Protein 7E3R (pdb70)

Foldseek 3Di:
DAEEEEQEADVVLVCLLLVLCVQLVHAYEYEDDHNDDDVCPSYHYAPHPVSVVVVLVVVDDEAEQFADPPAPAALLNAQADPRYYDYWYYQVPTDDPVVVVVHDRSSYHYHDDDPPDRGDSPSVVVNVNSVSNCVSVVSPPHPPD

Radius of gyration: 14.34 Å; Cα contacts (8 Å, |Δi|>4): 246; chains: 1; bounding box: 36×30×38 Å

Structure (mmCIF, N/CA/C/O backbone):
data_7E3R
#
_entry.id   7E3R
#
_cell.length_a   52.290
_cell.length_b   52.290
_cell.length_c   119.689
_cell.angle_alpha   90.000
_cell.angle_beta   90.000
_cell.angle_gamma   90.000
#
_symmetry.space_group_name_H-M   'P 41 21 2'
#
loop_
_entity.id
_entity.type
_entity.pdbx_description
1 polymer "tRNA (cytidine(34)-2'-O)-methyltransferase"
2 water water
#
loop_
_atom_site.group_PDB
_atom_site.id
_atom_site.type_symbol
_atom_site.label_atom_id
_atom_site.label_alt_id
_atom_site.label_comp_id
_atom_site.label_asym_id
_atom_site.label_entity_id
_atom_site.label_seq_id
_atom_site.pdbx_PDB_ins_code
_atom_site.Cartn_x
_atom_site.Cartn_y
_atom_site.Cartn_z
_atom_site.occupancy
_atom_site.B_iso_or_equiv
_atom_site.auth_seq_id
_atom_site.auth_comp_id
_atom_site.auth_asym_id
_atom_site.auth_atom_id
_atom_site.pdbx_PDB_model_num
ATOM 11 N N . PHE A 1 2 ? 7.604 23.427 10.280 1.00 34.50 2 PHE A N 1
ATOM 12 C CA . PHE A 1 2 ? 6.705 23.588 9.151 1.00 32.15 2 PHE A CA 1
ATOM 13 C C . PHE A 1 2 ? 5.600 22.537 9.270 1.00 33.54 2 PHE A C 1
ATOM 14 O O . PHE A 1 2 ? 5.760 21.558 10.029 1.00 32.86 2 PHE A O 1
ATOM 22 N N . ASP A 1 3 ? 4.532 22.697 8.483 1.00 31.09 3 ASP A N 1
ATOM 23 C CA . ASP A 1 3 ? 3.391 21.752 8.493 1.00 31.87 3 ASP A CA 1
ATOM 24 C C . ASP A 1 3 ? 3.200 21.255 7.070 1.00 32.84 3 ASP A C 1
ATOM 25 O O . ASP A 1 3 ? 3.805 21.844 6.151 1.00 31.00 3 ASP A O 1
ATOM 30 N N . ILE A 1 4 ? 2.463 20.163 6.945 1.00 31.27 4 ILE A N 1
ATOM 31 C CA . ILE A 1 4 ? 2.108 19.550 5.646 1.00 30.06 4 ILE A CA 1
ATOM 32 C C . ILE A 1 4 ? 0.589 19.591 5.518 1.00 33.75 4 ILE A C 1
ATOM 33 O O . ILE A 1 4 ? -0.110 19.307 6.509 1.00 30.04 4 ILE A O 1
ATOM 38 N N . ALA A 1 5 ? 0.095 19.973 4.340 1.00 31.89 5 ALA A N 1
ATOM 39 C CA . ALA A 1 5 ? -1.343 19.973 4.044 1.00 30.06 5 ALA A CA 1
ATOM 40 C C . ALA A 1 5 ? -1.613 19.142 2.779 1.00 33.20 5 ALA A C 1
ATOM 41 O O . ALA A 1 5 ? -0.925 19.344 1.777 1.00 31.37 5 ALA A O 1
ATOM 43 N N . LEU A 1 6 ? -2.625 18.280 2.837 1.00 30.67 6 LEU A N 1
ATOM 44 C CA . LEU A 1 6 ? -3.133 17.491 1.691 1.00 32.22 6 LEU A CA 1
ATOM 45 C C . LEU A 1 6 ? -4.515 18.022 1.300 1.00 33.59 6 LEU A C 1
ATOM 46 O O . LEU A 1 6 ? -5.400 18.061 2.160 1.00 36.65 6 LEU A O 1
ATOM 51 N N . TYR A 1 7 ? -4.652 18.486 0.064 1.00 32.47 7 TYR A N 1
ATOM 52 C CA . TYR A 1 7 ? -5.909 18.967 -0.535 1.00 34.45 7 TYR A CA 1
ATOM 53 C C . TYR A 1 7 ? -6.663 17.730 -1.069 1.00 37.75 7 TYR A C 1
ATOM 54 O O . TYR A 1 7 ? -6.138 17.023 -1.945 1.00 34.56 7 TYR A O 1
ATOM 63 N N . GLU A 1 8 ? -7.815 17.435 -0.482 1.00 39.41 8 GLU A N 1
ATOM 64 C CA . GLU A 1 8 ? -8.737 16.371 -0.933 1.00 40.75 8 GLU A CA 1
ATOM 65 C C . GLU A 1 8 ? -7.932 15.114 -1.233 1.00 41.32 8 GLU A C 1
ATOM 66 O O . GLU A 1 8 ? -7.990 14.601 -2.340 1.00 36.95 8 GLU A O 1
ATOM 72 N N . PRO A 1 9 ? -7.170 14.562 -0.263 1.00 38.45 9 PRO A N 1
ATOM 73 C CA . PRO A 1 9 ? -6.416 13.330 -0.500 1.00 42.53 9 PRO A CA 1
ATOM 74 C C . PRO A 1 9 ? -7.327 12.146 -0.877 1.00 43.18 9 PRO A C 1
ATOM 75 O O . PRO A 1 9 ? -8.412 12.102 -0.335 1.00 41.31 9 PRO A O 1
ATOM 79 N N . GLU A 1 10 ? -6.845 11.212 -1.711 1.00 44.19 10 GLU A N 1
ATOM 80 C CA . GLU A 1 10 ? -7.668 10.166 -2.399 1.00 49.79 10 GLU A CA 1
ATOM 81 C C . GLU A 1 10 ? -7.370 8.776 -1.825 1.00 50.24 10 GLU A C 1
ATOM 82 O O . GLU A 1 10 ? -8.333 8.061 -1.583 1.00 53.22 10 GLU A O 1
ATOM 84 N N . ILE A 1 11 ? -6.094 8.419 -1.626 1.00 52.51 11 ILE A N 1
ATOM 85 C CA . ILE A 1 11 ? -5.614 7.035 -1.321 1.00 56.69 11 ILE A CA 1
ATOM 86 C C . ILE A 1 11 ? -5.183 6.969 0.142 1.00 59.36 11 ILE A C 1
ATOM 87 O O . ILE A 1 11 ? -4.096 7.497 0.443 1.00 61.79 11 ILE A O 1
ATOM 92 N N . ALA A 1 12 ? -5.958 6.296 1.000 1.00 60.31 12 ALA A N 1
ATOM 93 C CA . ALA A 1 12 ? -5.710 6.182 2.460 1.00 61.06 12 ALA A CA 1
ATOM 94 C C . ALA A 1 12 ? -4.284 5.720 2.786 1.00 61.29 12 ALA A C 1
ATOM 95 O O . ALA A 1 12 ? -3.628 6.322 3.634 1.00 61.91 12 ALA A O 1
ATOM 97 N N . PRO A 1 13 ? -3.751 4.626 2.194 1.00 59.81 13 PRO A N 1
ATOM 98 C CA . PRO A 1 13 ? -2.393 4.187 2.513 1.00 57.32 13 PRO A CA 1
ATOM 99 C C . PRO A 1 13 ? -1.345 5.309 2.414 1.00 59.92 13 PRO A C 1
ATOM 100 O O . PRO A 1 13 ? -0.382 5.274 3.177 1.00 59.22 13 PRO A O 1
ATOM 104 N N . ASN A 1 14 ? -1.492 6.213 1.433 1.00 50.13 14 ASN A N 1
ATOM 105 C CA . ASN A 1 14 ? -0.567 7.361 1.246 1.00 50.92 14 ASN A CA 1
ATOM 106 C C . ASN A 1 14 ? -0.678 8.274 2.467 1.00 48.40 14 ASN A C 1
ATOM 107 O O . ASN A 1 14 ? 0.374 8.677 2.973 1.00 45.38 14 ASN A O 1
ATOM 112 N N . THR A 1 15 ? -1.899 8.583 2.902 1.00 46.36 15 THR A N 1
ATOM 113 C CA . THR A 1 15 ? -2.152 9.473 4.060 1.00 49.28 15 THR A CA 1
ATOM 114 C C . THR A 1 15 ? -1.555 8.825 5.311 1.00 50.16 15 THR A C 1
ATOM 115 O O . THR A 1 15 ? -0.942 9.556 6.112 1.00 46.75 15 THR A O 1
ATOM 119 N N . GLY A 1 16 ? -1.643 7.499 5.423 1.00 50.94 16 GLY A N 1
ATOM 120 C CA . GLY A 1 16 ? -0.985 6.711 6.484 1.00 47.34 16 GLY A CA 1
ATOM 121 C C . GLY A 1 16 ? 0.513 6.929 6.508 1.00 50.59 16 GLY A C 1
ATOM 122 O O . GLY A 1 16 ? 1.063 7.278 7.588 1.00 49.41 16 GLY A O 1
ATOM 123 N N . ASN A 1 17 ? 1.161 6.761 5.357 1.00 42.08 17 ASN A N 1
ATOM 124 C CA . ASN A 1 17 ? 2.617 6.974 5.221 1.00 44.77 17 ASN A CA 1
ATOM 125 C C . ASN A 1 17 ? 2.974 8.425 5.587 1.00 40.20 17 ASN A C 1
ATOM 126 O O . ASN A 1 17 ? 4.025 8.655 6.235 1.00 44.04 17 ASN A O 1
ATOM 131 N N . ILE A 1 18 ? 2.176 9.393 5.144 1.00 38.20 18 ILE A N 1
ATOM 132 C CA . ILE A 1 18 ? 2.466 10.839 5.376 1.00 37.98 18 ILE A CA 1
ATOM 133 C C . ILE A 1 18 ? 2.334 11.172 6.879 1.00 38.01 18 ILE A C 1
ATOM 134 O O . ILE A 1 18 ? 3.133 11.991 7.395 1.00 35.79 18 ILE A O 1
ATOM 139 N N . ILE A 1 19 ? 1.424 10.515 7.601 1.00 39.52 19 ILE A N 1
ATOM 140 C CA . ILE A 1 19 ? 1.289 10.677 9.087 1.00 42.63 19 ILE A CA 1
ATOM 141 C C . ILE A 1 19 ? 2.599 10.247 9.768 1.00 43.78 19 ILE A C 1
ATOM 142 O O . ILE A 1 19 ? 3.107 11.022 10.618 1.00 40.93 19 ILE A O 1
ATOM 147 N N . ARG A 1 20 ? 3.158 9.096 9.391 1.00 46.25 20 ARG A N 1
ATOM 148 C CA . ARG A 1 20 ? 4.444 8.603 9.955 1.00 47.36 20 ARG A CA 1
ATOM 149 C C . ARG A 1 20 ? 5.527 9.608 9.569 1.00 43.89 20 ARG A C 1
ATOM 150 O O . ARG A 1 20 ? 6.343 9.994 10.402 1.00 41.92 20 ARG A O 1
ATOM 158 N N . LEU A 1 21 ? 5.530 10.022 8.312 1.00 40.02 21 LEU A N 1
ATOM 159 C CA . LEU A 1 21 ? 6.533 10.972 7.804 1.00 40.07 21 LEU A CA 1
ATOM 160 C C . LEU A 1 21 ? 6.510 12.254 8.644 1.00 39.84 21 LEU A C 1
ATOM 161 O O . LEU A 1 21 ? 7.604 12.747 9.036 1.00 34.89 21 LEU A O 1
ATOM 166 N N . CYS A 1 22 ? 5.317 12.778 8.935 1.00 35.37 22 CYS A N 1
ATOM 167 C CA . CYS A 1 22 ? 5.140 14.014 9.737 1.00 36.19 22 CYS A CA 1
ATOM 168 C C . CYS A 1 22 ? 5.778 13.855 11.127 1.00 32.73 22 CYS A C 1
ATOM 169 O O . CYS A 1 22 ? 6.448 14.799 11.577 1.00 35.47 22 CYS A O 1
ATOM 172 N N . ALA A 1 23 ? 5.631 12.693 11.763 1.00 35.29 23 ALA A N 1
ATOM 173 C CA . ALA A 1 23 ? 6.248 12.401 13.079 1.00 38.42 23 ALA A CA 1
ATOM 174 C C . ALA A 1 23 ? 7.778 12.447 12.962 1.00 38.89 23 ALA A C 1
ATOM 175 O O . ALA A 1 23 ? 8.432 12.968 13.881 1.00 35.50 23 ALA A O 1
ATOM 177 N N . ASN A 1 24 ? 8.351 11.934 11.875 1.00 36.70 24 ASN A N 1
ATOM 178 C CA . ASN A 1 24 ? 9.827 11.897 11.698 1.00 36.16 24 ASN A CA 1
ATOM 179 C C . ASN A 1 24 ? 10.423 13.291 11.576 1.00 34.96 24 ASN A C 1
ATOM 180 O O . ASN A 1 24 ? 11.572 13.460 11.995 1.00 36.04 24 ASN A O 1
ATOM 185 N N . CYS A 1 25 ? 9.705 14.266 11.010 1.00 36.31 25 CYS A N 1
ATOM 186 C CA . CYS A 1 25 ? 10.269 15.624 10.772 1.00 34.01 25 CYS A CA 1
ATOM 187 C C . CYS A 1 25 ? 9.604 16.686 11.653 1.00 32.67 25 CYS A C 1
ATOM 188 O O . CYS A 1 25 ? 9.941 17.870 11.516 1.00 34.18 25 CYS A O 1
ATOM 191 N N . GLY A 1 26 ? 8.685 16.302 12.523 1.00 33.70 26 GLY A N 1
ATOM 192 C CA . GLY A 1 26 ? 8.110 17.246 13.497 1.00 36.20 26 GLY A CA 1
ATOM 193 C C . GLY A 1 26 ? 7.011 18.096 12.905 1.00 37.41 26 GLY A C 1
ATOM 194 O O . GLY A 1 26 ? 6.732 19.120 13.502 1.00 38.84 26 GLY A O 1
ATOM 195 N N . ALA A 1 27 ? 6.438 17.732 11.749 1.00 35.77 27 ALA A N 1
ATOM 196 C CA . ALA A 1 27 ? 5.376 18.532 11.077 1.00 31.99 27 ALA A CA 1
ATOM 197 C C . ALA A 1 27 ? 4.023 18.080 11.632 1.00 32.77 27 ALA A C 1
ATOM 198 O O . ALA A 1 27 ? 3.890 16.910 11.953 1.00 35.51 27 ALA A O 1
ATOM 200 N N . ASN A 1 28 ? 3.052 18.984 11.720 1.00 34.65 28 ASN A N 1
ATOM 201 C CA . ASN A 1 28 ? 1.623 18.615 11.867 1.00 33.03 28 ASN A CA 1
ATOM 202 C C . ASN A 1 28 ? 1.000 18.473 10.468 1.00 36.98 28 ASN A C 1
ATOM 203 O O . ASN A 1 28 ? 1.500 19.106 9.527 1.00 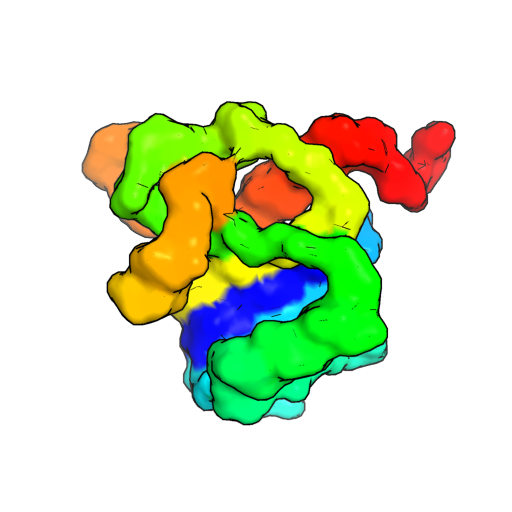33.88 28 ASN A O 1
ATOM 208 N N . LEU A 1 29 ? -0.033 17.640 10.353 1.00 34.92 29 LEU A N 1
ATOM 209 C CA . LEU A 1 29 ? -0.716 17.274 9.083 1.00 33.96 29 LEU A CA 1
ATOM 210 C C . LEU A 1 29 ? -2.104 17.914 9.045 1.00 33.44 29 LEU A C 1
ATOM 211 O O . LEU A 1 29 ? -2.857 17.782 10.029 1.00 38.56 29 LEU A O 1
ATOM 216 N N . HIS A 1 30 ? -2.399 18.631 7.965 1.00 32.48 30 HIS A N 1
ATOM 217 C CA . HIS A 1 30 ? -3.704 19.264 7.667 1.00 34.51 30 HIS A CA 1
ATOM 218 C C . HIS A 1 30 ? -4.334 18.507 6.506 1.00 39.01 30 HIS A C 1
ATOM 219 O O . HIS A 1 30 ? -3.649 18.344 5.490 1.00 36.60 30 HIS A O 1
ATOM 226 N N . LEU A 1 31 ? -5.566 18.039 6.675 1.00 36.35 31 LEU A N 1
ATOM 227 C CA . LEU A 1 31 ? -6.359 17.333 5.624 1.00 34.95 31 LEU A CA 1
ATOM 228 C C . LEU A 1 31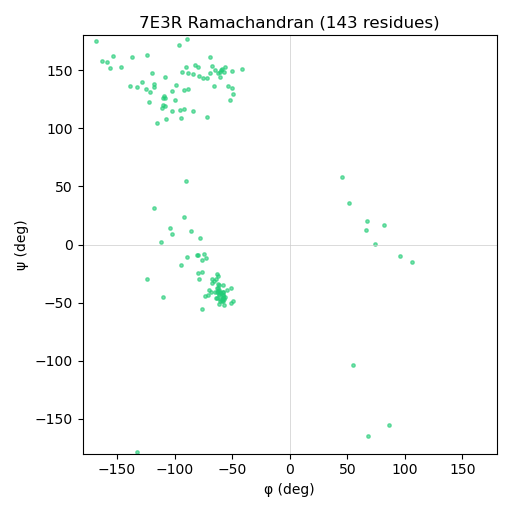 ? -7.505 18.257 5.230 1.00 38.25 31 LEU A C 1
ATOM 229 O O . LEU A 1 31 ? -8.282 18.614 6.126 1.00 39.96 31 LEU A O 1
ATOM 234 N N . ILE A 1 32 ? -7.545 18.699 3.975 1.00 34.78 32 ILE A N 1
ATOM 235 C CA . ILE A 1 32 ? -8.615 19.592 3.479 1.00 37.62 32 ILE A CA 1
ATOM 236 C C . ILE A 1 32 ? -9.689 18.730 2.803 1.00 42.26 32 ILE A C 1
ATOM 237 O O . ILE A 1 32 ? -9.385 18.065 1.808 1.00 42.06 32 ILE A O 1
ATOM 242 N N . GLU A 1 33 ? -10.894 18.730 3.366 1.00 43.77 33 GLU A N 1
ATOM 243 C CA . GLU A 1 33 ? -12.043 17.898 2.916 1.00 43.88 33 GLU A CA 1
ATOM 244 C C . GLU A 1 33 ? -12.539 18.386 1.560 1.00 41.38 33 GLU A C 1
ATOM 245 O O . GLU A 1 33 ? -12.299 19.537 1.201 1.00 38.71 33 GLU A O 1
ATOM 251 N N . PRO A 1 34 ? -13.301 17.569 0.791 1.00 48.24 34 PRO A N 1
ATOM 252 C CA . PRO A 1 34 ? -13.563 16.166 1.139 1.00 43.98 34 PRO A CA 1
ATOM 253 C C . PRO A 1 34 ? -12.391 15.195 0.909 1.00 46.92 34 PRO A C 1
ATOM 254 O O . PRO A 1 34 ? -11.669 15.322 -0.088 1.00 44.10 34 PRO A O 1
ATOM 258 N N . LEU A 1 35 ? -12.259 14.215 1.808 1.00 43.91 35 LEU A N 1
ATOM 259 C CA . LEU A 1 35 ? -11.329 13.064 1.673 1.00 47.06 35 LEU A CA 1
ATOM 260 C C . LEU A 1 35 ? -11.954 12.017 0.741 1.00 47.66 35 LEU A C 1
ATOM 261 O O . LEU A 1 35 ? -13.178 11.966 0.669 1.00 51.20 35 LEU A O 1
ATOM 266 N N . GLY A 1 36 ? -11.132 11.222 0.065 1.00 51.97 36 GLY A N 1
ATOM 267 C CA . GLY A 1 36 ? -11.562 10.068 -0.751 1.00 56.66 36 GLY A CA 1
ATOM 268 C C . GLY A 1 36 ? -11.710 8.794 0.075 1.00 61.75 36 GLY A C 1
ATOM 269 O O . GLY A 1 36 ? -11.819 7.725 -0.527 1.00 66.53 36 GLY A O 1
ATOM 270 N N . PHE A 1 37 ? -11.680 8.888 1.408 1.00 55.94 37 PHE A N 1
ATOM 271 C CA . PHE A 1 37 ? -11.711 7.729 2.337 1.00 56.49 37 PHE A CA 1
ATOM 272 C C . PHE A 1 37 ? -12.305 8.213 3.660 1.00 62.04 37 PHE A C 1
ATOM 273 O O . PHE A 1 37 ? -12.366 9.458 3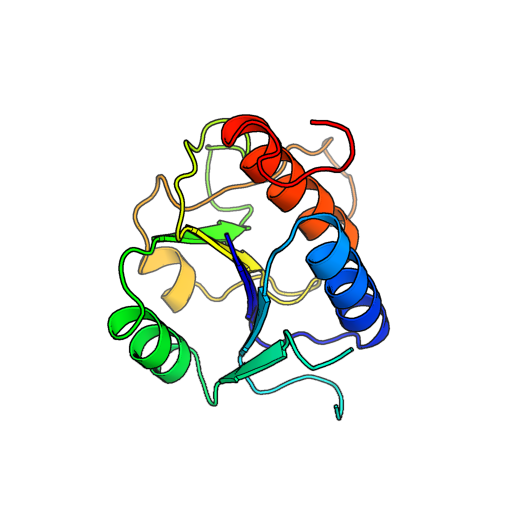.855 1.00 63.77 37 PHE A O 1
ATOM 281 N N . ASP A 1 38 ? -12.760 7.287 4.514 1.00 57.87 38 ASP A N 1
ATOM 282 C CA . ASP A 1 38 ? -13.215 7.600 5.901 1.00 63.78 38 ASP A CA 1
ATOM 283 C C . ASP A 1 38 ? -11.954 7.619 6.782 1.00 56.90 38 ASP A C 1
ATOM 284 O O . ASP A 1 38 ? -11.009 6.864 6.476 1.00 57.99 38 ASP A O 1
ATOM 289 N N . LEU A 1 39 ? -11.916 8.475 7.808 1.00 64.29 39 LEU A N 1
ATOM 290 C CA . LEU A 1 39 ? -10.789 8.548 8.787 1.00 67.28 39 LEU A CA 1
ATOM 291 C C . LEU A 1 39 ? -11.374 8.575 10.204 1.00 62.77 39 LEU A C 1
ATOM 292 O O . LEU A 1 39 ? -11.302 7.509 10.840 1.00 69.26 39 LEU A O 1
ATOM 297 N N . ASP A 1 53 ? -0.668 9.468 17.230 1.00 81.73 53 ASP A N 1
ATOM 298 C CA . ASP A 1 53 ? -1.342 8.921 16.016 1.00 87.12 53 ASP A CA 1
ATOM 299 C C . ASP A 1 53 ? -1.952 10.087 15.218 1.00 78.96 53 ASP A C 1
ATOM 300 O O . ASP A 1 53 ? -1.171 10.832 14.574 1.00 72.54 53 ASP A O 1
ATOM 302 N N . LEU A 1 54 ? -3.284 10.262 15.297 1.00 69.40 54 LEU A N 1
ATOM 303 C CA . LEU A 1 54 ? -4.050 11.405 14.715 1.00 65.42 54 LEU A CA 1
ATOM 304 C C . LEU A 1 54 ? -3.898 12.660 15.598 1.00 58.72 54 LEU A C 1
ATOM 305 O O . LEU A 1 54 ? -4.561 13.663 15.276 1.00 58.88 54 LEU A O 1
ATOM 307 N N . ALA A 1 55 ? -3.060 12.631 16.652 1.00 60.00 55 ALA A N 1
ATOM 308 C CA . ALA A 1 55 ? -2.857 13.750 17.613 1.00 59.89 55 ALA A CA 1
ATOM 309 C C . ALA A 1 55 ? -2.283 14.974 16.878 1.00 61.21 55 ALA A C 1
ATOM 310 O O . ALA A 1 55 ? -2.478 16.125 17.339 1.00 58.47 55 ALA A O 1
ATOM 312 N N . ARG A 1 56 ? -1.570 14.747 15.773 1.00 54.01 56 ARG A N 1
ATOM 313 C CA . ARG A 1 56 ? -0.985 15.848 14.970 1.00 51.80 56 ARG A CA 1
ATOM 314 C C . ARG A 1 56 ? -1.830 16.117 13.707 1.00 47.85 56 ARG A C 1
ATOM 315 O O . ARG A 1 56 ? -1.367 16.908 12.858 1.00 46.22 56 ARG A O 1
ATOM 323 N N . VAL A 1 57 ? -3.019 15.520 13.565 1.00 39.90 57 VAL A N 1
ATOM 324 C CA . VAL A 1 57 ? -3.839 15.625 12.309 1.00 40.64 57 VAL A CA 1
ATOM 325 C C . VAL A 1 57 ? -5.073 16.504 12.514 1.00 39.17 57 VAL A C 1
ATOM 326 O O . VAL A 1 57 ? -5.888 16.174 13.386 1.00 43.08 57 VAL A O 1
ATOM 330 N N . THR A 1 58 ? -5.255 17.525 11.672 1.00 36.41 58 THR A N 1
ATOM 331 C CA . THR A 1 58 ? -6.398 18.469 11.738 1.00 38.42 58 THR A CA 1
ATOM 332 C C . THR A 1 58 ? -7.165 18.419 10.418 1.00 41.23 58 THR A C 1
ATOM 333 O O . THR A 1 58 ? -6.509 18.476 9.338 1.00 36.15 58 THR A O 1
ATOM 337 N N . ARG A 1 59 ? -8.493 18.280 10.481 1.00 40.64 59 ARG A N 1
ATOM 338 C CA . ARG A 1 59 ? -9.357 18.291 9.261 1.00 39.76 59 ARG A CA 1
ATOM 339 C C . ARG A 1 59 ? -9.941 19.687 9.115 1.00 38.98 59 ARG A C 1
ATOM 340 O O . ARG A 1 59 ? -10.348 20.258 10.145 1.00 38.12 59 ARG A O 1
ATOM 348 N N . HIS A 1 60 ? -9.956 20.214 7.886 1.00 38.74 60 HIS A N 1
ATOM 349 C CA . HIS A 1 60 ? -10.602 21.491 7.508 1.00 36.46 60 HIS A CA 1
ATOM 350 C C . HIS A 1 60 ? -11.717 21.242 6.476 1.00 40.09 60 HIS A C 1
ATOM 351 O O . HIS A 1 60 ? -11.466 20.508 5.502 1.00 38.09 60 HIS A O 1
ATOM 358 N N . LYS A 1 61 ? -12.856 21.924 6.643 1.00 41.99 61 LYS A N 1
ATOM 359 C CA . LYS A 1 61 ? -14.094 21.741 5.822 1.00 46.30 61 LYS A CA 1
ATOM 360 C C . LYS A 1 61 ? -13.781 22.066 4.366 1.00 43.28 61 LYS A C 1
ATOM 361 O O . LYS A 1 61 ? -14.373 21.434 3.484 1.00 47.95 61 LYS A O 1
ATOM 363 N N . ASN A 1 62 ? -12.898 23.032 4.132 1.00 41.46 62 ASN A N 1
ATOM 364 C CA . ASN A 1 62 ? -12.554 23.497 2.770 1.00 44.29 62 ASN A CA 1
ATOM 365 C C . ASN A 1 62 ? -11.312 24.385 2.840 1.00 41.65 62 ASN A C 1
ATOM 366 O O . ASN A 1 62 ? -10.828 24.686 3.9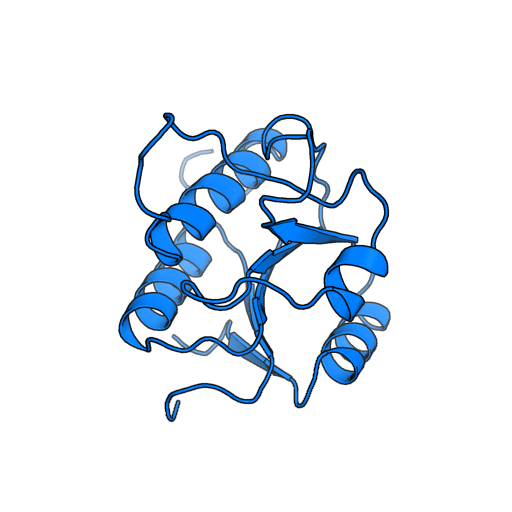52 1.00 42.27 62 ASN A O 1
ATOM 371 N N . TYR A 1 63 ? -10.813 24.797 1.686 1.00 38.20 63 TYR A N 1
ATOM 372 C CA . TYR A 1 63 ? -9.576 25.595 1.560 1.00 41.38 63 TYR A CA 1
ATOM 373 C C . TYR A 1 63 ? -9.716 26.885 2.377 1.00 45.66 63 TYR A C 1
ATOM 374 O O . TYR A 1 63 ? -8.766 27.250 3.108 1.00 37.58 63 TYR A O 1
ATOM 383 N N . GLN A 1 64 ? -10.843 27.589 2.250 1.00 43.94 64 GLN A N 1
ATOM 384 C CA . GLN A 1 64 ? -11.008 28.892 2.947 1.00 46.82 64 GLN A CA 1
ATOM 385 C C . GLN A 1 64 ? -10.967 28.673 4.478 1.00 41.48 64 GLN A C 1
ATOM 386 O O . GLN A 1 64 ? -10.389 29.506 5.171 1.00 41.37 64 GLN A O 1
ATOM 392 N N . ALA A 1 65 ? -11.581 27.621 5.002 1.00 36.39 65 ALA A N 1
ATOM 393 C CA . ALA A 1 65 ? -11.518 27.276 6.438 1.00 43.27 65 ALA A CA 1
ATOM 394 C C . ALA A 1 65 ? -10.053 27.018 6.842 1.00 42.60 65 ALA A C 1
ATOM 395 O O . ALA A 1 65 ? -9.665 27.423 7.933 1.00 38.64 65 ALA A O 1
ATOM 397 N N . PHE A 1 66 ? -9.289 26.334 5.997 1.00 38.48 66 PHE A N 1
ATOM 398 C CA . PHE A 1 66 ? -7.849 26.061 6.213 1.00 38.38 66 PHE A CA 1
ATOM 399 C C . PHE A 1 66 ? -7.105 27.400 6.338 1.00 40.68 66 PHE A C 1
ATOM 400 O O . PHE A 1 66 ? -6.362 27.591 7.315 1.00 34.43 66 PHE A O 1
ATOM 408 N N . LEU A 1 67 ? -7.341 28.336 5.419 1.00 37.49 67 LEU A N 1
ATOM 409 C CA . LEU A 1 67 ? -6.746 29.694 5.502 1.00 40.66 67 LEU A CA 1
ATOM 410 C C . LEU A 1 67 ? -7.212 30.409 6.778 1.00 41.95 67 LEU A C 1
ATOM 411 O O . LEU A 1 67 ? -6.355 31.065 7.410 1.00 38.36 67 LEU A O 1
ATOM 416 N N . ASP A 1 68 ? -8.497 30.310 7.130 1.00 41.81 68 ASP A N 1
ATOM 417 C CA . ASP A 1 68 ? -9.035 30.979 8.354 1.00 47.77 68 ASP A CA 1
ATOM 418 C C . ASP A 1 68 ? -8.315 30.409 9.588 1.00 41.50 68 ASP A C 1
ATOM 419 O O . ASP A 1 68 ? -7.957 31.193 10.468 1.00 41.69 68 ASP A O 1
ATOM 424 N N . TYR A 1 69 ? -8.052 29.107 9.625 1.00 40.98 69 TYR A N 1
ATOM 425 C CA . TYR A 1 69 ? -7.336 28.452 10.751 1.00 38.94 69 TYR A CA 1
ATOM 426 C C . TYR A 1 69 ? -5.882 28.966 10.838 1.00 37.72 69 TYR A C 1
ATOM 427 O O . TYR A 1 69 ? -5.392 29.221 11.946 1.00 36.37 69 TYR A O 1
ATOM 436 N N . LEU A 1 70 ? -5.198 29.149 9.708 1.00 40.39 70 LEU A N 1
ATOM 437 C CA . LEU A 1 70 ? -3.762 29.557 9.652 1.00 37.12 70 LEU A CA 1
ATOM 438 C C . LEU A 1 70 ? -3.553 31.016 10.106 1.00 39.28 70 LEU A C 1
ATOM 439 O O . LEU A 1 70 ? -2.517 31.309 10.742 1.00 39.86 70 LEU A O 1
ATOM 444 N N . GLU A 1 71 ? -4.463 31.906 9.722 1.00 39.02 71 GLU A N 1
ATOM 445 C CA . GLU A 1 71 ? -4.446 33.363 10.026 1.00 44.47 71 GLU A CA 1
ATOM 446 C C . GLU A 1 71 ? -4.336 33.597 11.528 1.00 37.29 71 GLU A C 1
ATOM 447 O O . GLU A 1 71 ? -3.664 34.543 11.927 1.00 44.56 71 GLU A O 1
ATOM 453 N N . GLN A 1 72 ? -5.014 32.780 12.317 1.00 41.44 72 GLN A N 1
ATOM 454 C CA . GLN A 1 72 ? -5.051 32.897 13.795 1.00 42.30 72 GLN A CA 1
ATOM 455 C C . GLN A 1 72 ? -3.795 32.300 14.432 1.00 44.76 72 GLN A C 1
ATOM 456 O O . GLN A 1 72 ? -3.641 32.475 15.652 1.00 46.76 72 GLN A O 1
ATOM 462 N N . ARG A 1 73 ? -2.932 31.612 13.667 1.00 41.85 73 ARG A N 1
ATOM 463 C CA . ARG A 1 73 ? -1.838 30.806 14.265 1.00 38.13 73 ARG A CA 1
ATOM 464 C C . ARG A 1 73 ? -0.465 31.312 13.837 1.00 38.10 73 ARG A C 1
ATOM 465 O O . ARG A 1 73 ? 0.487 30.494 13.808 1.00 38.59 73 ARG A O 1
ATOM 473 N N . GLY A 1 74 ? -0.366 32.616 13.605 1.00 38.29 74 GLY A N 1
ATOM 474 C CA . GLY A 1 74 ? 0.911 33.321 13.426 1.00 40.64 74 GLY A CA 1
ATOM 475 C C . GLY A 1 74 ? 1.377 33.275 11.987 1.00 39.02 74 GLY A C 1
ATOM 476 O O . GLY A 1 74 ? 0.540 33.040 11.126 1.00 44.04 74 GLY A O 1
ATOM 477 N N . GLU A 1 75 ? 2.686 33.404 11.784 1.00 37.37 75 GLU A N 1
ATOM 478 C CA . GLU A 1 75 ? 3.335 33.547 10.459 1.00 40.27 75 GLU A CA 1
ATOM 479 C C . GLU A 1 75 ? 3.150 32.255 9.654 1.00 39.92 75 GLU A C 1
ATOM 480 O O . GLU A 1 75 ? 3.323 31.144 10.209 1.00 34.25 75 GLU A O 1
ATOM 486 N N . TYR A 1 76 ? 2.824 32.386 8.374 1.00 38.18 76 TYR A N 1
ATOM 487 C CA . TYR A 1 76 ? 2.766 31.206 7.485 1.00 37.40 76 TYR A CA 1
ATOM 488 C C . TYR A 1 76 ? 2.904 31.676 6.045 1.00 36.29 76 TYR A C 1
ATOM 489 O O . TYR A 1 76 ? 2.594 32.842 5.756 1.00 33.50 76 TYR A O 1
ATOM 498 N N . ARG A 1 77 ? 3.351 30.737 5.213 1.00 35.28 77 ARG A N 1
ATOM 499 C CA . ARG A 1 77 ? 3.305 30.790 3.737 1.00 35.82 77 ARG A CA 1
ATOM 500 C C . ARG A 1 77 ? 2.906 29.399 3.241 1.00 33.65 77 ARG A C 1
ATOM 501 O O . ARG A 1 77 ? 3.387 28.364 3.805 1.00 32.08 77 ARG A O 1
ATOM 509 N N . ILE A 1 78 ? 2.006 29.381 2.263 1.00 31.07 78 ILE A N 1
ATOM 510 C CA . ILE A 1 78 ? 1.599 28.143 1.545 1.00 32.97 78 ILE A CA 1
ATOM 511 C C . ILE A 1 78 ? 2.478 27.952 0.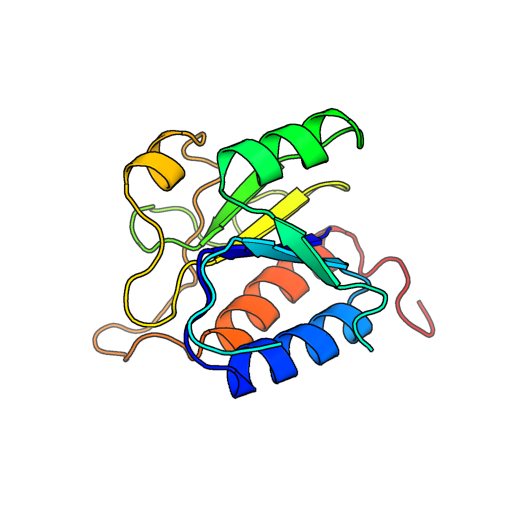309 1.00 34.23 78 ILE A C 1
ATOM 512 O O . ILE A 1 78 ? 2.456 28.823 -0.576 1.00 36.77 78 ILE A O 1
ATOM 517 N N . PHE A 1 79 ? 3.248 26.859 0.294 1.00 33.55 79 PHE A N 1
ATOM 518 C CA . PHE A 1 79 ? 4.079 26.399 -0.847 1.00 32.37 79 PHE A CA 1
ATOM 519 C C . PHE A 1 79 ? 3.339 25.246 -1.535 1.00 35.60 79 PHE A C 1
ATOM 520 O O . PHE A 1 79 ? 3.081 24.195 -0.912 1.00 35.32 79 PHE A O 1
ATOM 528 N N . ALA A 1 80 ? 2.929 25.446 -2.776 1.00 32.55 80 ALA A N 1
ATOM 529 C CA . ALA A 1 80 ? 2.085 24.471 -3.492 1.00 34.52 80 ALA A CA 1
ATOM 530 C C . ALA A 1 80 ? 2.976 23.633 -4.410 1.00 31.74 80 ALA A C 1
ATOM 531 O O . ALA A 1 80 ? 3.777 24.211 -5.212 1.00 31.12 80 ALA A O 1
ATOM 533 N N . CYS A 1 81 ? 2.916 22.320 -4.240 1.00 32.60 81 CYS A N 1
ATOM 534 C CA . CYS A 1 81 ? 3.605 21.336 -5.121 1.00 36.77 81 CYS A CA 1
ATOM 535 C C . CYS A 1 81 ? 2.867 21.303 -6.466 1.00 34.75 81 CYS A C 1
ATOM 536 O O . CYS A 1 81 ? 1.701 20.888 -6.482 1.00 36.39 81 CYS A O 1
ATOM 539 N N . THR A 1 82 ? 3.475 21.820 -7.540 1.00 33.83 82 THR A N 1
ATOM 540 C CA . THR A 1 82 ? 2.854 21.839 -8.889 1.00 35.46 82 THR A CA 1
ATOM 541 C C . THR A 1 82 ? 3.923 21.689 -9.974 1.00 36.62 82 THR A C 1
ATOM 542 O O . THR A 1 82 ? 5.036 22.158 -9.768 1.00 33.43 82 THR A O 1
ATOM 546 N N . THR A 1 83 ? 3.562 21.146 -11.144 1.00 38.15 83 THR A N 1
ATOM 547 C CA . THR A 1 83 ? 4.465 21.133 -12.320 1.00 37.48 83 THR A CA 1
ATOM 548 C C . THR A 1 83 ? 4.414 22.507 -13.013 1.00 38.70 83 THR A C 1
ATOM 549 O O . THR A 1 83 ? 5.257 22.729 -13.880 1.00 41.58 83 THR A O 1
ATOM 553 N N . LYS A 1 84 ? 3.497 23.403 -12.629 1.00 34.97 84 LYS A N 1
ATOM 554 C CA . LYS A 1 84 ? 3.200 24.658 -13.381 1.00 40.11 84 LYS A CA 1
ATOM 555 C C . LYS A 1 84 ? 4.104 25.788 -12.880 1.00 38.48 84 LYS A C 1
ATOM 556 O O . LYS A 1 84 ? 3.607 26.836 -12.457 1.00 39.22 84 LYS A O 1
ATOM 562 N N . THR A 1 85 ? 5.403 25.560 -12.907 1.00 37.26 85 THR A N 1
ATOM 563 C CA . THR A 1 85 ? 6.397 26.517 -12.382 1.00 35.22 85 THR A CA 1
ATOM 564 C C . THR A 1 85 ? 7.739 26.122 -12.967 1.00 33.85 85 THR A C 1
ATOM 565 O O . THR A 1 85 ? 7.886 24.962 -13.319 1.00 37.11 85 THR A O 1
ATOM 569 N N . THR A 1 86 ? 8.687 27.053 -13.010 1.00 40.02 86 THR A N 1
ATOM 570 C CA . THR A 1 86 ? 10.101 26.800 -13.386 1.00 44.35 86 THR A CA 1
ATOM 571 C C . THR A 1 86 ? 10.949 26.553 -12.128 1.00 43.17 86 THR A C 1
ATOM 572 O O . THR A 1 86 ? 12.062 26.036 -12.268 1.00 49.58 86 THR A O 1
ATOM 576 N N . GLY A 1 87 ? 10.469 26.937 -10.944 1.00 40.62 87 GLY A N 1
ATOM 577 C CA . GLY A 1 87 ? 11.271 26.860 -9.702 1.00 40.77 87 GLY A CA 1
ATOM 578 C C . GLY A 1 87 ? 11.132 25.513 -9.010 1.00 43.02 87 GLY A C 1
ATOM 579 O O . GLY A 1 87 ? 9.998 25.017 -8.888 1.00 37.87 87 GLY A O 1
ATOM 580 N N . HIS A 1 88 ? 12.248 24.910 -8.590 1.00 43.33 88 HIS A N 1
ATOM 581 C CA . HIS A 1 88 ? 12.207 23.582 -7.939 1.00 44.35 88 HIS A CA 1
ATOM 582 C C . HIS A 1 88 ? 12.207 23.785 -6.421 1.00 42.71 88 HIS A C 1
ATOM 583 O O . HIS A 1 88 ? 12.315 24.937 -5.944 1.00 38.62 88 HIS A O 1
ATOM 590 N N . HIS A 1 89 ? 11.997 22.695 -5.696 1.00 37.56 89 HIS A N 1
ATOM 591 C CA . HIS A 1 89 ? 11.789 22.691 -4.230 1.00 37.70 89 HIS A CA 1
ATOM 592 C C . HIS A 1 89 ? 13.050 23.225 -3.512 1.00 37.14 89 HIS A C 1
ATOM 593 O O . HIS A 1 89 ? 12.910 23.769 -2.400 1.00 38.73 89 HIS A O 1
ATOM 600 N N . VAL A 1 90 ? 14.228 23.113 -4.135 1.00 34.52 90 VAL A N 1
ATOM 601 C CA . VAL A 1 90 ? 15.539 23.587 -3.583 1.00 35.66 90 VAL A CA 1
ATOM 602 C C . VAL A 1 90 ? 15.699 25.099 -3.780 1.00 38.39 90 VAL A C 1
ATOM 603 O O . VAL A 1 90 ? 16.411 25.688 -2.977 1.00 42.59 90 VAL A O 1
ATOM 607 N N . ASP A 1 91 ? 15.027 25.722 -4.753 1.00 36.92 91 ASP A N 1
ATOM 608 C CA . ASP A 1 91 ? 15.153 27.177 -5.053 1.00 39.19 91 ASP A CA 1
ATOM 609 C C . ASP A 1 91 ? 14.335 27.986 -4.038 1.00 41.95 91 ASP A C 1
ATOM 610 O O . ASP A 1 91 ? 14.671 29.133 -3.806 1.00 44.13 91 ASP A O 1
ATOM 615 N N . ALA A 1 92 ? 13.247 27.443 -3.501 1.00 36.96 92 ALA A N 1
ATOM 616 C CA . ALA A 1 92 ? 12.469 28.112 -2.443 1.00 42.03 92 ALA A CA 1
ATOM 617 C C . ALA 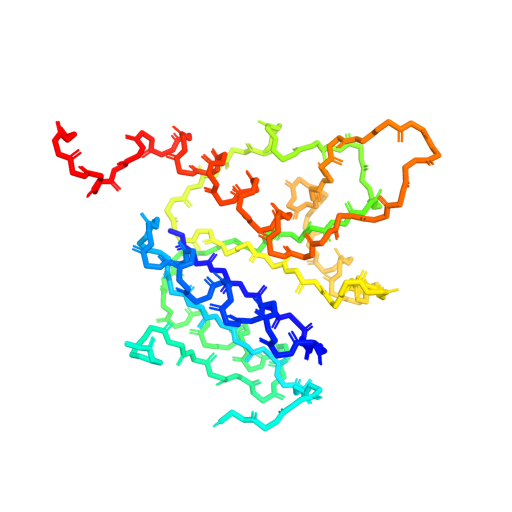A 1 92 ? 13.355 28.222 -1.202 1.00 41.52 92 ALA A C 1
ATOM 618 O O . ALA A 1 92 ? 14.190 27.326 -0.985 1.00 38.63 92 ALA A O 1
ATOM 620 N N . GLN A 1 93 ? 13.132 29.260 -0.401 1.00 39.71 93 GLN A N 1
ATOM 621 C CA . GLN A 1 93 ? 13.833 29.511 0.880 1.00 41.02 93 GLN A CA 1
ATOM 622 C C . GLN A 1 93 ? 12.779 29.422 1.988 1.00 38.82 93 GLN A C 1
ATOM 623 O O . GLN A 1 93 ? 11.943 30.326 2.091 1.00 41.28 93 GLN A O 1
ATOM 629 N N . TYR A 1 94 ? 12.773 28.323 2.733 1.00 35.53 94 TYR A N 1
ATOM 630 C CA . TYR A 1 94 ? 11.705 27.990 3.714 1.00 35.11 94 TYR A CA 1
ATOM 631 C C . TYR A 1 94 ? 11.993 28.737 5.017 1.00 34.97 94 TYR A C 1
ATOM 632 O O . TYR A 1 94 ? 13.114 29.085 5.290 1.00 32.80 94 TYR A O 1
ATOM 641 N N . ARG A 1 95 ? 10.949 28.983 5.772 1.00 36.68 95 ARG A N 1
ATOM 642 C CA . ARG A 1 95 ? 10.998 29.649 7.080 1.00 37.43 95 ARG A CA 1
ATOM 643 C C . ARG A 1 95 ? 10.070 28.895 8.007 1.00 38.52 95 ARG A C 1
ATOM 644 O O . ARG A 1 95 ? 9.064 28.279 7.517 1.00 33.14 95 ARG A O 1
ATOM 652 N N . GLN A 1 96 ? 10.271 29.106 9.294 1.00 37.35 96 GLN A N 1
ATOM 653 C CA . GLN A 1 96 ? 9.325 28.596 10.315 1.00 43.58 96 GLN A CA 1
ATOM 654 C C . GLN A 1 96 ? 7.910 29.083 9.973 1.00 33.93 96 GLN A C 1
ATOM 655 O O . GLN A 1 96 ? 7.756 30.262 9.643 1.00 34.96 96 GLN A O 1
ATOM 661 N N . GLY A 1 97 ? 6.914 28.204 10.078 1.00 32.59 97 GLY A N 1
ATOM 662 C CA . GLY A 1 97 ? 5.513 28.530 9.778 1.00 34.94 97 GLY A CA 1
ATOM 663 C C . GLY A 1 97 ? 5.105 28.143 8.359 1.00 32.69 97 GLY A C 1
ATOM 664 O O . GLY A 1 97 ? 3.907 28.157 8.058 1.00 36.70 97 GLY A O 1
ATOM 665 N N . ASP A 1 98 ? 6.042 27.767 7.495 1.00 35.79 98 ASP A N 1
ATOM 666 C CA . ASP A 1 98 ? 5.700 27.367 6.104 1.00 30.27 98 ASP A CA 1
ATOM 667 C C . ASP A 1 98 ? 4.808 26.122 6.140 1.00 32.62 98 ASP A C 1
ATOM 668 O O . ASP A 1 98 ? 4.923 25.261 7.036 1.00 32.37 98 ASP A O 1
ATOM 673 N N . VAL A 1 99 ? 3.918 26.040 5.165 1.00 32.65 99 VAL A N 1
ATOM 674 C CA . VAL A 1 99 ? 2.981 24.910 4.998 1.00 33.77 99 VAL A CA 1
ATOM 675 C C . VAL A 1 99 ? 3.225 24.319 3.607 1.00 31.20 99 VAL A C 1
ATOM 676 O O . VAL A 1 99 ? 3.154 25.072 2.643 1.00 32.82 99 VAL A O 1
ATOM 680 N N . LEU A 1 100 ? 3.539 23.030 3.533 1.00 29.99 100 LEU A N 1
ATOM 681 C CA . LEU A 1 100 ? 3.792 22.344 2.242 1.00 30.20 100 LEU A CA 1
ATOM 682 C C . LEU A 1 100 ? 2.483 21.689 1.806 1.00 29.20 100 LEU A C 1
ATOM 683 O O . LEU A 1 100 ? 2.066 20.762 2.441 1.00 31.68 100 LEU A O 1
ATOM 688 N N . LEU A 1 101 ? 1.863 22.231 0.768 1.00 29.19 101 LEU A N 1
ATOM 689 C CA . LEU A 1 101 ? 0.528 21.831 0.242 1.00 29.97 101 LEU A CA 1
ATOM 690 C C . LEU A 1 101 ? 0.659 20.966 -1.015 1.00 29.17 101 LEU A C 1
ATOM 691 O O . LEU A 1 101 ? 1.377 21.364 -1.949 1.00 30.11 101 LEU A O 1
ATOM 696 N N . PHE A 1 102 ? -0.067 19.855 -1.027 1.00 29.40 102 PHE A N 1
ATOM 697 C CA . PHE A 1 102 ? -0.093 18.823 -2.085 1.00 32.87 102 PHE A CA 1
ATOM 698 C C . PHE A 1 102 ? -1.540 18.484 -2.420 1.00 35.23 102 PHE A C 1
ATOM 699 O O . PHE A 1 102 ? -2.385 18.254 -1.517 1.00 36.10 102 PHE A O 1
ATOM 707 N N . GLY A 1 103 ? -1.811 18.397 -3.714 1.00 36.85 103 GLY A N 1
ATOM 708 C CA . GLY A 1 103 ? -3.101 17.932 -4.227 1.00 35.20 103 GLY A CA 1
ATOM 709 C C . GLY A 1 103 ? -3.065 16.424 -4.393 1.00 36.25 103 GLY A C 1
ATOM 710 O O . GLY A 1 103 ? -2.037 15.789 -4.170 1.00 36.32 103 GLY A O 1
ATOM 711 N N . PRO A 1 104 ? -4.202 15.823 -4.804 1.00 38.03 104 PRO A N 1
ATOM 712 C CA . PRO A 1 104 ? -4.279 14.378 -5.009 1.00 42.69 104 PRO A CA 1
ATOM 713 C C . PRO A 1 104 ? -3.203 13.940 -6.005 1.00 35.15 104 PRO A C 1
ATOM 714 O O . PRO A 1 104 ? -2.853 14.679 -6.911 1.00 39.20 104 PRO A O 1
ATOM 718 N N . GLU A 1 105 ? -2.755 12.709 -5.895 1.00 42.42 105 GLU A N 1
ATOM 719 C CA . GLU A 1 105 ? -1.662 12.193 -6.750 1.00 46.74 105 GLU A CA 1
ATOM 720 C C . GLU A 1 105 ? -2.043 12.302 -8.224 1.00 47.59 105 GLU A C 1
ATOM 721 O O . GLU A 1 105 ? -1.198 12.723 -9.002 1.00 47.50 105 GLU A O 1
ATOM 727 N N . THR A 1 106 ? -3.275 11.958 -8.593 1.00 45.80 106 THR A N 1
ATOM 728 C CA . THR A 1 106 ? -3.636 11.836 -10.038 1.00 53.91 106 THR A CA 1
ATOM 729 C C . THR A 1 106 ? -4.146 13.152 -10.654 1.00 48.81 106 THR A C 1
ATOM 730 O O . THR A 1 106 ? -4.215 13.171 -11.892 1.00 47.05 106 THR A O 1
ATOM 734 N N . ARG A 1 107 ? -4.432 14.192 -9.857 1.00 43.94 107 ARG A N 1
ATOM 735 C CA . ARG A 1 107 ? -5.098 15.453 -10.302 1.00 46.40 107 ARG A CA 1
ATOM 736 C C . ARG A 1 107 ? -4.252 16.693 -9.957 1.00 43.37 107 ARG A C 1
ATOM 737 O O . ARG A 1 107 ? -4.412 17.723 -10.615 1.00 42.99 107 ARG A O 1
ATOM 745 N N . GLY A 1 108 ? -3.463 16.670 -8.896 1.00 38.27 108 GLY A N 1
ATOM 746 C CA . GLY A 1 108 ? -2.747 17.885 -8.449 1.00 43.89 108 GLY A CA 1
ATOM 747 C C . GLY A 1 108 ? -3.714 18.941 -7.919 1.00 41.50 108 GLY A C 1
ATOM 748 O O . GLY A 1 108 ? -4.868 18.617 -7.636 1.00 41.81 108 GLY A O 1
ATOM 749 N N . LEU A 1 109 ? -3.265 20.177 -7.771 1.00 37.22 109 LEU A N 1
ATOM 750 C CA . LEU A 1 109 ? -4.096 21.222 -7.121 1.00 40.49 109 LEU A CA 1
ATOM 751 C C . LEU A 1 109 ? -4.849 21.970 -8.202 1.00 38.88 109 LEU A C 1
ATOM 752 O O . LEU A 1 109 ? -4.346 22.179 -9.304 1.00 38.08 109 LEU A O 1
ATOM 757 N N . PRO A 1 110 ? -6.052 22.441 -7.881 1.00 37.87 110 PRO A N 1
ATOM 758 C CA . PRO A 1 110 ? -6.777 23.295 -8.806 1.00 40.89 110 PRO A CA 1
ATOM 759 C C . PRO A 1 110 ? -6.145 24.677 -9.029 1.00 46.57 110 PRO A C 1
ATOM 760 O O . PRO A 1 110 ? -5.414 25.232 -8.158 1.00 39.64 110 PRO A O 1
ATOM 764 N N . MET A 1 111 ? -6.438 25.225 -10.210 1.00 43.46 111 MET A N 1
ATOM 765 C CA . MET A 1 111 ? -5.842 26.484 -10.719 1.00 43.74 111 MET A CA 1
ATOM 766 C C . MET A 1 111 ? -6.144 27.606 -9.719 1.00 39.56 111 MET A C 1
ATOM 767 O O . MET A 1 111 ? -5.243 28.428 -9.506 1.00 37.67 111 MET A O 1
ATOM 772 N N . GLU A 1 112 ? -7.362 27.645 -9.163 1.00 39.78 112 GLU A N 1
ATOM 773 C CA . GLU A 1 112 ? -7.838 28.726 -8.244 1.00 48.70 112 GLU A CA 1
ATOM 774 C C . GLU A 1 112 ? -6.996 28.733 -6.946 1.00 45.90 112 GLU A C 1
ATOM 775 O O . GLU A 1 112 ? -6.771 29.796 -6.395 1.00 46.40 112 GLU A O 1
ATOM 781 N N . VAL A 1 113 ? -6.476 27.592 -6.516 1.00 45.28 113 VAL A N 1
ATOM 782 C CA . VAL A 1 113 ? -5.517 27.520 -5.376 1.00 40.45 113 VAL A CA 1
ATOM 783 C C . VAL A 1 113 ? -4.146 27.997 -5.838 1.00 35.81 113 VAL A C 1
ATOM 784 O O . VAL A 1 113 ? -3.602 28.924 -5.212 1.00 40.30 113 VAL A O 1
ATOM 788 N N . ILE A 1 114 ? -3.595 27.404 -6.893 1.00 33.27 114 ILE A N 1
ATOM 789 C CA . ILE A 1 114 ? -2.218 27.691 -7.370 1.00 37.42 114 ILE A CA 1
ATOM 790 C C . ILE A 1 114 ? -2.093 29.180 -7.687 1.00 40.66 114 ILE A C 1
ATOM 791 O O . ILE A 1 114 ? -1.007 29.782 -7.383 1.00 39.89 114 ILE A O 1
ATOM 796 N N . GLU A 1 115 ? -3.083 29.746 -8.378 1.00 37.91 115 GLU A N 1
ATOM 797 C CA . GLU A 1 115 ? -2.952 31.136 -8.896 1.00 42.64 115 GLU A CA 1
ATOM 798 C C . GLU A 1 115 ? -3.142 32.137 -7.740 1.00 40.15 115 GLU A C 1
ATOM 799 O O . GLU A 1 115 ? -2.722 33.283 -7.921 1.00 42.99 115 GLU A O 1
ATOM 805 N N . SER A 1 116 ? -3.640 31.714 -6.574 1.00 38.21 116 SER A N 1
ATOM 806 C CA . SER A 1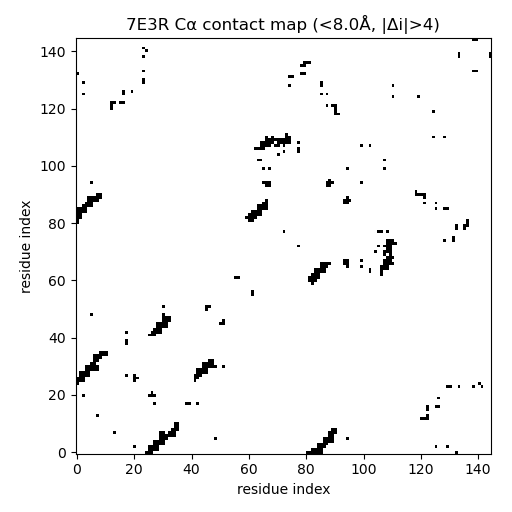 116 ? -3.773 32.584 -5.369 1.00 42.00 116 SER A CA 1
ATOM 807 C C . SER A 1 116 ? -2.409 32.872 -4.727 1.00 42.54 116 SER A C 1
ATOM 808 O O . SER A 1 116 ? -2.356 33.737 -3.847 1.00 43.70 116 SER A O 1
ATOM 811 N N . LEU A 1 117 ? -1.356 32.169 -5.142 1.00 37.71 117 LEU A N 1
ATOM 812 C CA . LEU A 1 117 ? -0.040 32.192 -4.488 1.00 38.34 117 LEU A CA 1
ATOM 813 C C . LEU A 1 117 ? 0.961 32.939 -5.350 1.00 43.11 117 LEU A C 1
ATOM 814 O O . LEU A 1 117 ? 1.013 32.756 -6.563 1.00 41.99 117 LEU A O 1
ATOM 819 N N . PRO A 1 118 ? 1.890 33.678 -4.720 1.00 39.80 118 PRO A N 1
ATOM 820 C CA . PRO A 1 118 ? 3.060 34.183 -5.428 1.00 41.32 118 PRO A CA 1
ATOM 821 C C . PRO A 1 118 ? 3.763 33.063 -6.205 1.00 40.20 118 PRO A C 1
ATOM 822 O O . PRO A 1 118 ? 3.770 31.931 -5.762 1.00 37.58 118 PRO A O 1
ATOM 826 N N . MET A 1 119 ? 4.383 33.418 -7.324 1.00 43.21 119 MET A N 1
ATOM 827 C CA . MET A 1 119 ? 5.117 32.489 -8.212 1.00 42.00 119 MET A CA 1
ATOM 828 C C . MET A 1 119 ? 6.228 31.775 -7.419 1.00 42.32 119 MET A C 1
ATOM 829 O O . MET A 1 119 ? 6.467 30.589 -7.676 1.00 38.55 119 MET A O 1
ATOM 834 N N . SER A 1 120 ? 6.868 32.433 -6.452 1.00 38.00 120 SER A N 1
ATOM 835 C CA . SER A 1 120 ? 7.983 31.846 -5.660 1.00 38.61 120 SER A CA 1
ATOM 836 C C . SER A 1 120 ? 7.466 30.811 -4.632 1.00 33.75 120 SER A C 1
ATOM 837 O O . SER A 1 120 ? 8.299 30.146 -4.013 1.00 37.63 120 SER A O 1
ATOM 840 N N . GLN A 1 121 ? 6.153 30.680 -4.437 1.00 33.18 121 GLN A N 1
ATOM 841 C CA . GLN A 1 121 ? 5.565 29.680 -3.498 1.00 35.74 121 GLN A CA 1
ATOM 842 C C . GLN A 1 121 ? 4.986 28.505 -4.296 1.00 36.70 121 GLN A C 1
ATOM 843 O O . GLN A 1 121 ? 4.214 27.722 -3.741 1.00 31.01 121 GLN A O 1
ATOM 849 N N . ARG A 1 122 ? 5.336 28.414 -5.573 1.00 34.97 122 ARG A N 1
ATOM 850 C CA . ARG A 1 122 ? 4.911 27.312 -6.472 1.00 35.64 122 ARG A CA 1
ATOM 851 C C . ARG A 1 122 ? 6.158 26.491 -6.697 1.00 35.33 122 ARG A C 1
ATOM 852 O O . ARG A 1 122 ? 7.125 27.061 -7.146 1.00 36.86 122 ARG A O 1
ATOM 860 N N . ILE A 1 123 ? 6.174 25.223 -6.322 1.00 31.96 123 ILE A N 1
ATOM 861 C CA . ILE A 1 123 ? 7.440 24.455 -6.415 1.00 33.65 123 ILE A CA 1
ATOM 862 C C . ILE A 1 123 ? 7.186 23.154 -7.169 1.00 33.95 123 ILE A C 1
ATOM 863 O O . ILE A 1 123 ? 6.160 22.507 -6.967 1.00 31.68 123 ILE A O 1
ATOM 868 N N . ARG A 1 124 ? 8.138 22.789 -8.014 1.00 34.59 124 ARG A N 1
ATOM 869 C CA . ARG A 1 124 ? 8.087 21.498 -8.718 1.00 38.41 124 ARG A CA 1
ATOM 870 C C . ARG A 1 124 ? 9.320 20.695 -8.316 1.00 38.76 124 ARG A C 1
ATOM 871 O O . ARG A 1 124 ? 10.339 21.289 -7.935 1.00 42.11 124 ARG A O 1
ATOM 879 N N . ILE A 1 125 ? 9.161 19.388 -8.267 1.00 32.40 125 ILE A N 1
ATOM 880 C CA . ILE A 1 125 ? 10.240 18.446 -7.922 1.00 35.19 125 ILE A CA 1
ATOM 881 C C . ILE A 1 125 ? 10.873 18.057 -9.253 1.00 33.18 125 ILE A C 1
ATOM 882 O O . ILE A 1 125 ? 10.139 17.728 -10.178 1.00 31.55 125 ILE A O 1
ATOM 887 N N . PRO A 1 126 ? 12.210 18.063 -9.401 1.00 34.12 126 PRO A N 1
ATOM 888 C CA . PRO A 1 126 ? 12.816 17.653 -10.670 1.00 35.29 126 PRO A CA 1
ATOM 889 C C . PRO A 1 126 ? 12.421 16.220 -11.030 1.00 34.72 126 PRO A C 1
ATOM 890 O O . PRO A 1 126 ? 12.127 15.415 -10.155 1.00 34.83 126 PRO A O 1
ATOM 894 N N . MET A 1 127 ? 12.361 15.919 -12.323 1.00 33.57 127 MET A N 1
ATOM 895 C CA . MET A 1 127 ? 12.061 14.542 -12.775 1.00 38.43 127 MET A CA 1
ATOM 896 C C . MET A 1 127 ? 12.620 14.342 -14.180 1.00 34.92 127 MET A C 1
ATOM 897 O O . MET A 1 127 ? 12.686 15.327 -14.968 1.00 33.42 127 MET A O 1
ATOM 902 N N . MET A 1 128 ? 12.952 13.092 -14.477 1.00 35.61 128 MET A N 1
ATOM 903 C CA . MET A 1 128 ? 13.467 12.656 -15.796 1.00 34.86 128 MET A CA 1
ATOM 904 C C . MET A 1 128 ? 12.321 12.773 -16.802 1.00 36.67 128 MET A C 1
ATOM 905 O O . MET A 1 128 ? 11.155 12.627 -16.438 1.00 35.55 128 MET A O 1
ATOM 910 N N . PRO A 1 129 ? 12.596 13.077 -18.089 1.00 35.22 129 PRO A N 1
ATOM 911 C CA . PRO A 1 129 ? 11.530 13.060 -19.099 1.00 38.87 129 PRO A CA 1
ATOM 912 C C . PRO A 1 129 ? 10.873 11.667 -19.115 1.00 39.24 129 PRO A C 1
ATOM 913 O O . PRO A 1 129 ? 11.532 10.711 -18.780 1.00 45.82 129 PRO A O 1
ATOM 917 N N . ASP A 1 130 ? 9.578 11.572 -19.416 1.00 47.18 130 ASP A N 1
ATOM 918 C CA . ASP A 1 130 ? 8.874 10.264 -19.599 1.00 60.20 130 ASP A CA 1
ATOM 919 C C . ASP A 1 130 ? 8.794 9.450 -18.299 1.00 56.75 130 ASP A C 1
ATOM 920 O O . ASP A 1 130 ? 8.462 8.277 -18.399 1.00 56.95 130 ASP A O 1
ATOM 925 N N . ALA A 1 131 ? 9.090 10.008 -17.123 1.00 53.99 131 ALA A N 1
ATOM 926 C CA . ALA A 1 131 ? 8.782 9.328 -15.841 1.00 50.04 131 ALA A CA 1
ATOM 927 C C . ALA A 1 131 ? 7.290 9.517 -15.521 1.00 53.15 131 ALA A C 1
ATOM 928 O O . ALA A 1 131 ? 6.767 10.613 -15.808 1.00 56.06 131 ALA A O 1
ATOM 930 N N . ARG A 1 132 ? 6.661 8.501 -14.914 1.00 57.31 132 ARG A N 1
ATOM 931 C CA . ARG A 1 132 ? 5.348 8.584 -14.198 1.00 66.44 132 ARG A CA 1
ATOM 932 C C . ARG A 1 132 ? 5.426 9.591 -13.025 1.00 72.39 132 ARG A C 1
ATOM 933 O O . ARG A 1 132 ? 6.523 9.782 -12.455 1.00 60.15 132 ARG A O 1
ATOM 935 N N . SER A 1 133 ? 4.309 10.240 -12.669 1.00 68.69 133 SER A N 1
ATOM 936 C CA . SER A 1 133 ? 4.151 11.008 -11.404 1.00 67.95 133 SER A CA 1
ATOM 937 C C . SER A 1 133 ? 4.785 10.237 -10.224 1.00 59.72 133 SER A C 1
ATOM 938 O O . SER A 1 133 ? 4.828 8.979 -10.244 1.00 58.75 133 SER A O 1
ATOM 941 N N . LEU A 1 134 ? 5.268 10.959 -9.213 1.00 54.31 134 LEU A N 1
ATOM 942 C CA . LEU A 1 134 ? 5.763 10.355 -7.950 1.00 46.14 134 LEU A CA 1
ATOM 943 C C . LEU A 1 134 ? 4.564 9.845 -7.150 1.00 39.53 134 LEU A C 1
ATOM 944 O O . LEU A 1 134 ? 3.553 10.529 -7.103 1.00 43.55 134 LEU A O 1
ATOM 949 N N . ASN A 1 135 ? 4.707 8.729 -6.463 1.00 37.81 135 ASN A N 1
ATOM 950 C CA . ASN A 1 135 ? 3.837 8.439 -5.310 1.00 39.79 135 ASN A CA 1
ATOM 951 C C . ASN A 1 135 ? 3.817 9.684 -4.404 1.00 39.38 135 ASN A C 1
ATOM 952 O O . ASN A 1 135 ? 4.903 10.195 -4.034 1.00 38.62 135 ASN A O 1
ATOM 957 N N . LEU A 1 136 ? 2.621 10.149 -4.038 1.00 38.68 136 LEU A N 1
ATOM 958 C CA . LEU A 1 136 ? 2.403 11.357 -3.216 1.00 36.23 136 LEU A CA 1
ATOM 959 C C . LEU A 1 136 ? 3.282 11.351 -1.950 1.00 35.05 136 LEU A C 1
ATOM 960 O O . LEU A 1 136 ? 3.897 12.391 -1.641 1.00 33.06 136 LEU A O 1
ATOM 965 N N . SER A 1 137 ? 3.309 10.264 -1.193 1.00 32.39 137 SER A N 1
ATOM 966 C CA . SER A 1 137 ? 4.081 10.237 0.070 1.00 35.37 137 SER A CA 1
ATOM 967 C C . SER A 1 137 ? 5.581 10.451 -0.220 1.00 35.18 137 SER A C 1
ATOM 968 O O . SER A 1 137 ? 6.218 11.124 0.593 1.00 29.77 137 SER A O 1
ATOM 971 N N . ASN A 1 138 ? 6.117 9.965 -1.347 1.00 34.01 138 ASN A N 1
ATOM 972 C CA . ASN A 1 138 ? 7.543 10.179 -1.716 1.00 34.21 138 ASN A CA 1
ATOM 973 C C . ASN A 1 138 ? 7.754 11.656 -2.047 1.00 34.48 138 ASN A C 1
ATOM 974 O O . ASN A 1 138 ? 8.764 12.209 -1.600 1.00 29.31 138 ASN A O 1
ATOM 979 N N . ALA A 1 139 ? 6.817 12.289 -2.757 1.00 31.10 139 ALA A N 1
ATOM 980 C CA . ALA A 1 139 ? 6.871 13.729 -3.064 1.00 30.26 139 ALA A CA 1
ATOM 981 C C . ALA A 1 139 ? 6.851 14.536 -1.754 1.00 33.12 139 ALA A C 1
ATOM 982 O O . ALA A 1 139 ? 7.625 15.481 -1.639 1.00 28.16 139 ALA A O 1
ATOM 984 N N . VAL A 1 140 ? 5.998 14.177 -0.788 1.00 29.65 140 VAL A N 1
ATOM 985 C CA . VAL A 1 140 ? 5.968 14.856 0.535 1.00 30.01 140 VAL A CA 1
ATOM 986 C C . VAL A 1 140 ? 7.328 14.703 1.227 1.00 31.84 140 VAL A C 1
ATOM 987 O O . VAL A 1 140 ? 7.856 15.715 1.759 1.00 29.51 140 VAL A O 1
ATOM 991 N N . ALA A 1 141 ? 7.868 13.490 1.269 1.00 31.53 141 ALA A N 1
ATOM 992 C CA . ALA A 1 141 ? 9.150 13.207 1.953 1.00 33.74 141 ALA A CA 1
ATOM 993 C C . ALA A 1 141 ? 10.238 14.095 1.345 1.00 30.73 141 ALA A C 1
ATOM 994 O O . ALA A 1 141 ? 10.995 14.738 2.105 1.00 30.97 141 ALA A O 1
ATOM 996 N N . ILE A 1 142 ? 10.287 14.173 0.017 1.00 31.81 142 ILE A N 1
ATOM 997 C CA . ILE A 1 142 ? 11.328 14.958 -0.715 1.00 29.57 142 ILE A CA 1
ATOM 998 C C . ILE A 1 142 ? 11.213 16.440 -0.334 1.00 32.15 142 ILE A C 1
ATOM 999 O O . ILE A 1 142 ? 12.229 17.087 0.017 1.00 31.41 142 ILE A O 1
ATOM 1004 N N . ILE A 1 143 ? 10.018 17.012 -0.416 1.00 30.26 143 ILE A N 1
ATOM 1005 C CA . ILE A 1 143 ? 9.915 18.462 -0.118 1.00 31.63 143 ILE A CA 1
ATOM 1006 C C . ILE A 1 143 ? 10.107 18.706 1.390 1.00 29.66 143 ILE A C 1
ATOM 1007 O O . ILE A 1 143 ? 10.854 19.627 1.744 1.00 30.82 143 ILE A O 1
ATOM 1012 N N . ALA A 1 144 ? 9.501 17.892 2.249 1.00 30.48 144 ALA A N 1
ATOM 1013 C CA . ALA A 1 144 ? 9.610 18.038 3.719 1.00 31.63 144 ALA A CA 1
ATOM 1014 C C . ALA A 1 144 ? 11.088 17.963 4.132 1.00 31.65 144 ALA A C 1
ATOM 1015 O O . ALA A 1 144 ? 11.535 18.795 4.966 1.00 31.46 144 ALA A O 1
ATOM 1017 N N . PHE A 1 145 ? 11.867 17.038 3.572 1.00 30.25 145 PHE A N 1
ATOM 1018 C CA . PHE A 1 145 ? 13.268 16.891 4.019 1.00 30.76 145 PHE A CA 1
ATOM 1019 C C . PHE A 1 145 ? 14.135 18.019 3.441 1.00 33.17 145 PHE A C 1
ATOM 1020 O O . PHE A 1 145 ? 15.151 18.378 4.093 1.00 29.23 145 PHE A O 1
ATOM 1028 N N . GLU A 1 146 ? 13.739 18.636 2.332 1.00 33.25 146 GLU A N 1
ATOM 1029 C CA . GLU A 1 146 ? 14.498 19.809 1.811 1.00 32.96 146 GLU A CA 1
ATOM 1030 C C . GLU A 1 146 ? 14.210 21.013 2.718 1.00 32.34 146 GLU A C 1
ATOM 1031 O O . GLU A 1 146 ? 15.142 21.739 3.022 1.00 30.67 146 GLU A O 1
ATOM 1037 N N . ALA A 1 147 ? 12.959 21.249 3.108 1.00 31.46 147 ALA A N 1
ATOM 1038 C CA . ALA A 1 147 ? 12.615 22.334 4.056 1.00 32.67 147 ALA A CA 1
ATOM 1039 C C . ALA A 1 147 ? 13.400 22.110 5.352 1.00 32.88 147 ALA A C 1
ATOM 1040 O O . ALA A 1 147 ? 14.037 23.046 5.865 1.00 31.37 147 ALA A O 1
ATOM 1042 N N . TRP A 1 148 ? 13.364 20.899 5.873 1.00 31.34 148 TRP A N 1
ATOM 1043 C CA . TRP A 1 148 ? 14.024 20.599 7.168 1.00 31.15 148 TRP A CA 1
ATOM 1044 C C . TRP A 1 148 ? 15.535 20.804 7.046 1.00 32.93 148 TRP A C 1
ATOM 1045 O O . TRP A 1 148 ? 16.125 21.376 7.971 1.00 34.45 148 TRP A O 1
ATOM 1056 N N . ARG A 1 149 ? 16.128 20.451 5.910 1.00 31.46 149 ARG A N 1
ATOM 1057 C CA . ARG A 1 149 ? 17.559 20.691 5.660 1.00 33.15 149 ARG A CA 1
ATOM 1058 C C . ARG A 1 149 ? 17.850 22.185 5.759 1.00 35.26 149 ARG A C 1
ATOM 1059 O O . ARG A 1 149 ? 18.841 22.534 6.413 1.00 33.28 149 ARG A O 1
ATOM 1067 N N . GLN A 1 150 ? 17.038 23.035 5.128 1.00 33.84 150 GLN A N 1
ATOM 1068 C CA . GLN A 1 150 ? 17.297 24.495 5.111 1.00 36.27 150 GLN A CA 1
ATOM 1069 C C . GLN A 1 150 ? 17.109 25.018 6.533 1.00 38.43 150 GLN A C 1
ATOM 1070 O O . GLN A 1 150 ? 17.759 25.966 6.882 1.00 35.82 150 GLN A O 1
ATOM 1076 N N . LEU A 1 151 ? 16.251 24.393 7.339 1.00 36.96 151 LEU A N 1
ATOM 1077 C CA . LEU A 1 151 ? 16.054 24.821 8.747 1.00 39.65 151 LEU A CA 1
ATOM 1078 C C . LEU A 1 151 ? 16.989 24.044 9.695 1.00 35.82 151 LEU A C 1
ATOM 1079 O O . LEU A 1 151 ? 16.633 23.916 10.863 1.00 36.79 151 LEU A O 1
ATOM 1084 N N . GLY A 1 152 ? 18.114 23.503 9.194 1.00 32.79 152 GLY A N 1
ATOM 1085 C CA . GLY A 1 152 ? 19.196 22.899 10.009 1.00 35.73 152 GLY A CA 1
ATOM 1086 C C . GLY A 1 152 ? 18.760 21.614 10.728 1.00 39.79 152 GLY A C 1
ATOM 1087 O O . GLY A 1 152 ? 19.398 21.240 11.692 1.00 39.62 152 GLY A O 1
ATOM 1088 N N . PHE A 1 153 ? 17.699 20.952 10.269 1.00 36.18 153 PHE A N 1
ATOM 1089 C CA . PHE A 1 153 ? 17.106 19.742 10.891 1.00 34.71 153 PHE A CA 1
ATOM 1090 C C . PHE A 1 153 ? 16.848 19.995 12.386 1.00 36.72 153 PHE A C 1
ATOM 1091 O O . PHE A 1 153 ? 16.977 19.057 13.179 1.00 33.48 153 PHE A O 1
ATOM 1099 N N . GLN A 1 154 ? 16.463 21.217 12.732 1.00 35.50 154 GLN A N 1
ATOM 1100 C CA . GLN A 1 154 ? 16.181 21.606 14.133 1.00 39.76 154 GLN A CA 1
ATOM 1101 C C . GLN A 1 154 ? 15.197 20.592 14.741 1.00 38.49 154 GLN A C 1
ATOM 1102 O O . GLN A 1 154 ? 14.101 20.392 14.174 1.00 35.37 154 GLN A O 1
ATOM 1108 N N . GLY A 1 155 ? 15.582 19.986 15.858 1.00 37.31 155 GLY A N 1
ATOM 1109 C CA . GLY A 1 155 ? 14.756 19.043 16.631 1.00 34.50 155 GLY A CA 1
ATOM 1110 C C . GLY A 1 155 ? 15.209 17.609 16.461 1.00 35.84 155 GLY A C 1
ATOM 1111 O O . GLY A 1 155 ? 14.774 16.777 17.258 1.00 36.48 155 GLY A O 1
ATOM 1112 N N . ALA A 1 156 ? 16.038 17.295 15.457 1.00 34.19 156 ALA A N 1
ATOM 1113 C CA . ALA A 1 156 ? 16.490 15.913 15.158 1.00 35.98 156 ALA A CA 1
ATOM 1114 C C . ALA A 1 156 ? 17.255 15.345 16.363 1.00 36.40 156 ALA A C 1
ATOM 1115 O O . ALA A 1 156 ? 18.020 16.106 16.956 1.00 38.44 156 ALA A O 1
ATOM 1117 N N . LYS A 1 157 ? 17.112 14.050 16.636 1.00 40.61 157 LYS A N 1
ATOM 1118 C CA . LYS A 1 157 ? 17.892 13.267 17.639 1.00 49.11 157 LYS A CA 1
ATOM 1119 C C . LYS A 1 157 ? 19.386 13.508 17.441 1.00 48.39 157 LYS A C 1
ATOM 1120 O O . LYS A 1 157 ? 19.812 13.440 16.297 1.00 44.16 157 LYS A O 1
ATOM 1126 N N . GLY A 1 158 ? 20.155 13.744 18.510 1.00 59.10 158 GLY A N 1
ATOM 1127 C CA . GLY A 1 158 ? 21.630 13.832 18.456 1.00 59.22 158 GLY A CA 1
ATOM 1128 C C . GLY A 1 158 ? 22.118 15.128 17.827 1.00 70.20 158 GLY A C 1
ATOM 1129 O O . GLY A 1 158 ? 23.342 15.316 17.750 1.00 79.85 158 GLY A O 1
ATOM 1130 N N . HIS A 1 159 ? 21.205 16.013 17.417 1.00 77.12 159 HIS A N 1
ATOM 1131 C CA . HIS A 1 159 ? 21.506 17.268 16.677 1.00 80.43 159 HIS A CA 1
ATOM 1132 C C . HIS A 1 159 ? 21.407 18.465 17.632 1.00 74.70 159 HIS A C 1
ATOM 1133 O O . HIS A 1 159 ? 22.418 19.003 18.061 1.00 78.66 159 HIS A O 1
#

Nearest PDB structures (foldseek):
  7e3r-assembly1_A-2  TM=1.005E+00  e=1.623E-31  Vibrio vulnificus
  7e3q-assembly1_B  TM=9.864E-01  e=9.209E-28  Vibrio vulnificus
  4kdz-assembly1_A  TM=9.459E-01  e=7.093E-21  Escherichia coli UTI89
  7e3s-assembly1_A  TM=9.446E-01  e=1.096E-20  Shewanella oneidensis MR-1
  6qh8-assembly2_D  TM=9.038E-01  e=5.170E-18  Pseudomonas aeruginosa

Sequence (145 aa):
FDIALYEPEIAPNTGNIIRLCANCGANLHLIEPLGFDLDLARVTRHKNYQAFLDYLEQRGEYRIFACTTKTTGHHVDAQYRQGDVLLFGPETRGLPMEVIESLPMSQRIRIPMMPDARSLNLSNAVAIIAFEAWRQLGFQGAKGH

Solvent-accessible surface area: 8204 Å² total

InterPro domains:
  IPR001537 tRNA/rRNA methyltransferase, SpoU type [PF00588] (3-144)
  IPR016914 tRNA (cytidine/uridine-2'-O-)-methyltransferase TrmL [MF_01885] (2-154)
  IPR016914 tRNA (cytidine/uridine-2'-O-)-methyltransferase TrmL [PIRSF029256] (1-156)
  IPR016914 tRNA (cytidine/uridine-2'-O-)-methyltransferase TrmL [PTHR42971] (1-156)
  IPR016914 tRNA (cytidine/uridine-2'-O-)-methyltransferase TrmL [cd18094] (4-151)
  IPR029026 tRNA (guanine-N1-)-methyltransferase, N-terminal [G3DSA:3.40.1280.10] (1-157)
  IPR029028 Alpha/beta knot methyltransferases [SSF75217] (2-155)

B-factor: mean 43.55, std 11.1, range [28.16, 94.49]

Secondary structure (DSSP, 8-state):
-EEEEES---HHHHHHHHHHHHH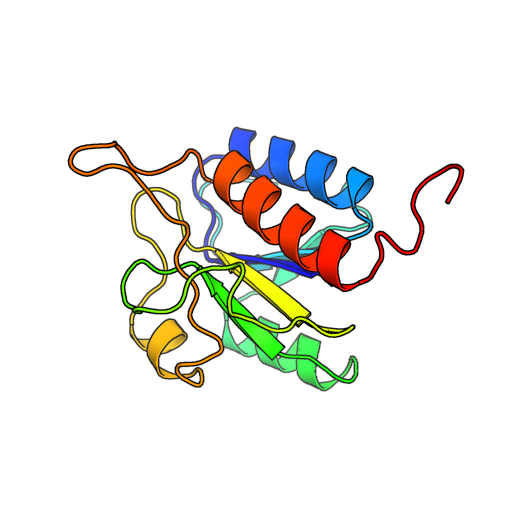HT--EEEESPPSS---GGGEEEESSHHHHHHHHHTTS---EEEE-SS-S-BTTTS---TT-EEEE--TTT---HHHHTTS-GGGEEB----TT-----HHHHHHHHHHHHHHHTTTTT-TT-

Organism: Vibrio vulnificus (strain YJ016) (NCBI:txid196600)